Protein AF-A0A0A3Z7E2-F1 (afdb_monomer)

Organism: NCBI:txid371042

Solvent-accessible surface area (backbone atoms only — not comparable to full-atom values): 5016 Å² total; per-residue (Å²): 110,71,74,58,54,52,52,54,50,53,52,46,53,58,48,59,76,70,52,72,52,71,66,58,50,51,50,50,51,52,52,51,52,52,51,50,50,53,53,51,52,52,51,50,55,50,44,72,77,70,56,61,74,92,74,58,83,71,54,76,76,71,66,43,85,58,43,65,56,56,50,51,50,54,52,53,53,55,48,49,74,78,56,124

Sequence (84 aa):
MFKLGLRVYENKINKDASEKTLDQKLELIAKNVIINGFITEAIFAIQKETVDTEKVIKNEQFLDPEWIRAVEERVAGKLKEYFK

Foldseek 3Di:
DVVVVVVVVVVVVVVVVVDDDPVRVVVVVVVVVVVCVVVVVVVVVCCVVPPDPVPDDDDPCRVPPCNVVVVVCVVVVVCVVVPD

Radius of gyration: 22.97 Å; Cα contacts (8 Å, |Δi|>4): 6; chains: 1; bounding box: 39×37×65 Å

Structure (mmCIF, N/CA/C/O backbone):
data_AF-A0A0A3Z7E2-F1
#
_entry.id   AF-A0A0A3Z7E2-F1
#
loop_
_atom_site.group_PDB
_atom_site.id
_atom_site.type_symbol
_atom_site.label_atom_id
_atom_site.label_alt_id
_atom_site.label_comp_id
_atom_site.label_asym_id
_atom_site.label_entity_id
_atom_site.label_seq_id
_atom_site.pdbx_PDB_ins_code
_atom_site.Cartn_x
_atom_site.Cartn_y
_atom_site.Cartn_z
_atom_site.occupancy
_atom_site.B_iso_or_equiv
_atom_site.auth_seq_id
_atom_site.auth_comp_id
_atom_site.auth_asym_id
_atom_site.auth_atom_id
_atom_site.pdbx_PDB_model_num
ATOM 1 N N . MET A 1 1 ? 8.067 14.357 -45.729 1.00 58.84 1 MET A N 1
ATOM 2 C CA . MET A 1 1 ? 8.218 13.182 -44.836 1.00 58.84 1 MET A CA 1
ATOM 3 C C . MET A 1 1 ? 9.597 13.084 -44.179 1.00 58.84 1 MET A C 1
ATOM 5 O O . MET A 1 1 ? 9.629 12.982 -42.963 1.00 58.84 1 MET A O 1
ATOM 9 N N . PHE A 1 2 ? 10.718 13.192 -44.908 1.00 64.44 2 PHE A N 1
ATOM 10 C CA . PHE A 1 2 ? 12.083 13.058 -44.348 1.00 64.44 2 PHE A CA 1
ATOM 11 C C . PHE A 1 2 ? 12.390 13.926 -43.106 1.00 64.44 2 PHE A C 1
ATOM 13 O O . PHE A 1 2 ? 12.886 13.415 -42.108 1.00 64.44 2 PHE A O 1
ATOM 20 N N . LYS A 1 3 ? 12.028 15.219 -43.117 1.00 70.62 3 LYS A N 1
ATOM 21 C CA . LYS A 1 3 ? 12.249 16.129 -41.970 1.00 70.62 3 LYS A CA 1
ATOM 22 C C . LYS A 1 3 ? 11.439 15.765 -40.718 1.00 70.62 3 LYS A C 1
ATOM 24 O O . LYS A 1 3 ? 11.870 16.057 -39.609 1.00 70.62 3 LYS A O 1
ATOM 29 N N . LEU A 1 4 ? 10.268 15.147 -40.890 1.00 75.44 4 LEU A N 1
ATOM 30 C CA . LEU A 1 4 ? 9.437 14.703 -39.769 1.00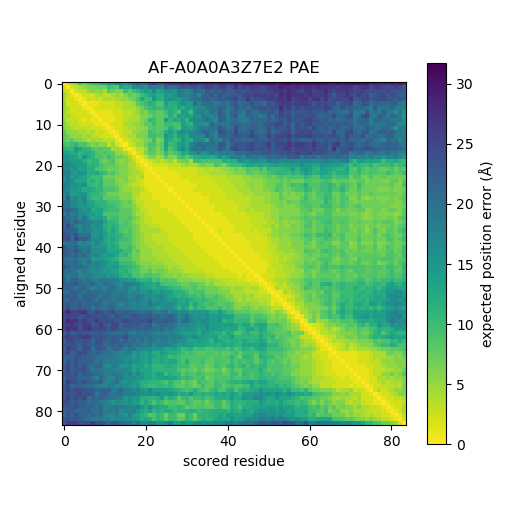 75.44 4 LEU A CA 1
ATOM 31 C C . LEU A 1 4 ? 10.020 13.425 -39.149 1.00 75.44 4 LEU A C 1
ATOM 33 O O . LEU A 1 4 ? 10.093 13.328 -37.932 1.00 75.44 4 LEU A O 1
ATOM 37 N N . GLY A 1 5 ? 10.502 12.496 -39.984 1.00 77.19 5 GLY A N 1
ATOM 38 C CA . GLY A 1 5 ? 11.168 11.272 -39.530 1.00 77.19 5 GLY A CA 1
ATOM 39 C C . GLY A 1 5 ? 12.443 11.544 -38.728 1.00 77.19 5 GLY A C 1
ATOM 40 O O . GLY A 1 5 ? 12.614 10.968 -37.658 1.00 77.19 5 GLY A O 1
ATOM 41 N N . LEU A 1 6 ? 13.280 12.486 -39.182 1.00 79.81 6 LEU A N 1
ATOM 42 C CA . LEU A 1 6 ? 14.478 12.925 -38.449 1.00 79.81 6 LEU A CA 1
ATOM 43 C C . LEU A 1 6 ? 14.132 13.528 -37.084 1.00 79.81 6 LEU A C 1
ATOM 45 O O . LEU A 1 6 ? 14.715 13.143 -36.078 1.00 79.81 6 LEU A O 1
ATOM 49 N N . ARG A 1 7 ? 13.108 14.388 -37.024 1.00 81.06 7 ARG A N 1
ATOM 50 C CA . ARG A 1 7 ? 12.659 14.997 -35.765 1.00 81.06 7 ARG A CA 1
ATOM 51 C C . ARG A 1 7 ? 12.114 13.964 -34.774 1.00 81.06 7 ARG A C 1
ATOM 53 O O . ARG A 1 7 ? 12.347 14.076 -33.577 1.00 81.06 7 ARG A O 1
ATOM 60 N N . VAL A 1 8 ? 11.376 12.959 -35.251 1.00 82.31 8 VAL A N 1
ATOM 61 C CA . VAL A 1 8 ? 10.872 11.865 -34.400 1.00 82.31 8 VAL A CA 1
ATOM 62 C C . VAL A 1 8 ? 12.024 11.004 -33.878 1.00 82.31 8 VAL A C 1
ATOM 64 O O . VAL A 1 8 ? 12.015 10.626 -32.710 1.00 82.31 8 VAL A O 1
ATOM 67 N N . TYR A 1 9 ? 13.025 10.736 -34.716 1.00 81.06 9 TYR A N 1
ATOM 68 C CA . TYR A 1 9 ? 14.218 9.981 -34.342 1.00 81.06 9 TYR A CA 1
ATOM 69 C C . TYR A 1 9 ? 15.062 10.710 -33.283 1.00 81.06 9 TYR A C 1
ATOM 71 O O . TYR A 1 9 ? 15.372 10.131 -32.244 1.00 81.06 9 TYR A O 1
ATOM 79 N N . GLU A 1 10 ? 15.345 11.999 -33.486 1.00 79.69 10 GLU A N 1
ATOM 80 C CA . GLU A 1 10 ? 16.065 12.843 -32.521 1.00 79.69 10 GLU A CA 1
ATOM 81 C C . GLU A 1 10 ? 15.311 12.954 -31.187 1.00 79.69 10 GLU A C 1
ATOM 83 O O . GLU A 1 10 ? 15.900 12.813 -30.116 1.00 79.69 10 GLU A O 1
ATOM 88 N N . ASN A 1 11 ? 13.985 13.123 -31.233 1.00 79.44 11 ASN A N 1
ATOM 89 C CA . ASN A 1 11 ? 13.153 13.159 -30.029 1.00 79.44 11 ASN A CA 1
ATOM 90 C C . ASN A 1 11 ? 13.154 11.833 -29.262 1.00 79.44 11 ASN A C 1
ATOM 92 O O . ASN A 1 11 ? 13.075 11.845 -28.034 1.00 79.44 11 ASN A O 1
ATOM 96 N N . LYS A 1 12 ? 13.224 10.697 -29.965 1.00 76.81 12 LYS A N 1
ATOM 97 C CA . LYS A 1 12 ? 13.304 9.380 -29.333 1.00 76.81 12 LYS A CA 1
ATOM 98 C C . LYS A 1 12 ? 14.638 9.201 -28.610 1.00 76.81 12 LYS A C 1
ATOM 100 O O . LYS A 1 12 ? 14.628 8.861 -27.437 1.00 76.81 12 LYS A O 1
ATOM 105 N N . ILE A 1 13 ? 15.754 9.533 -29.260 1.00 75.81 13 ILE A N 1
ATOM 106 C CA . ILE A 1 13 ? 17.091 9.463 -28.646 1.00 75.81 13 ILE A CA 1
ATOM 107 C C . ILE A 1 13 ? 17.173 10.350 -27.400 1.00 75.81 13 ILE A C 1
ATOM 109 O O . ILE A 1 13 ? 17.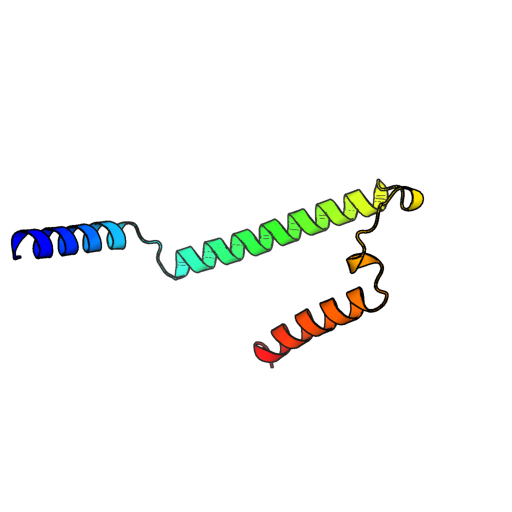659 9.913 -26.360 1.00 75.81 13 ILE A O 1
ATOM 113 N N . ASN A 1 14 ? 16.656 11.578 -27.482 1.00 74.44 14 ASN A N 1
ATOM 114 C CA . ASN A 1 14 ? 16.661 12.499 -26.347 1.00 74.44 14 ASN A CA 1
ATOM 115 C C . ASN A 1 14 ? 15.779 12.010 -25.186 1.00 74.44 14 ASN A C 1
ATOM 117 O O . ASN A 1 14 ? 16.137 12.207 -24.027 1.00 74.44 14 ASN A O 1
ATOM 121 N N . LYS A 1 15 ? 14.648 11.351 -25.477 1.00 69.19 15 LYS A N 1
ATOM 122 C CA . LYS A 1 15 ? 13.826 10.700 -24.446 1.00 69.19 15 LYS A CA 1
ATOM 123 C C . LYS A 1 15 ? 14.555 9.523 -23.811 1.00 69.19 15 LYS A C 1
ATOM 125 O O . LYS A 1 15 ? 14.651 9.488 -22.587 1.00 69.19 15 LYS A O 1
ATOM 130 N N . ASP A 1 16 ? 15.107 8.629 -24.624 1.00 65.69 16 ASP A N 1
ATOM 131 C CA . ASP A 1 16 ? 15.787 7.416 -24.168 1.00 65.69 16 ASP A CA 1
ATOM 132 C C . ASP A 1 16 ? 17.019 7.755 -23.303 1.00 65.69 16 ASP A C 1
ATOM 134 O O . ASP A 1 16 ? 17.273 7.089 -22.305 1.00 65.69 16 ASP A O 1
ATOM 138 N N . ALA A 1 17 ? 17.731 8.849 -23.601 1.00 65.25 17 ALA A N 1
ATOM 139 C CA . ALA A 1 17 ? 18.853 9.338 -22.789 1.00 65.25 17 ALA A CA 1
ATOM 140 C C . ALA A 1 17 ? 18.442 9.842 -21.389 1.00 65.25 17 ALA A C 1
ATOM 142 O O . ALA A 1 17 ? 19.262 9.870 -20.473 1.00 65.25 17 ALA A O 1
ATOM 143 N N . SER A 1 18 ? 17.181 10.248 -21.219 1.00 67.19 18 SER A N 1
ATOM 144 C CA . SER A 1 18 ? 16.611 10.680 -19.935 1.00 67.19 18 SER A CA 1
ATOM 145 C C . SER A 1 18 ? 15.861 9.564 -19.201 1.00 67.19 18 SER A C 1
ATOM 147 O O . SER A 1 18 ? 15.419 9.753 -18.062 1.00 67.19 18 SER A O 1
ATOM 149 N N . GLU A 1 19 ? 15.694 8.401 -19.838 1.00 75.44 19 GLU A N 1
ATOM 150 C CA . GLU A 1 19 ? 14.991 7.284 -19.234 1.00 75.44 19 GLU A CA 1
ATOM 151 C C . GLU A 1 19 ? 15.839 6.614 -18.158 1.00 75.44 19 GLU A C 1
ATOM 153 O O . GLU A 1 19 ? 16.994 6.239 -18.351 1.00 75.44 19 GLU A O 1
ATOM 158 N N . LYS A 1 20 ? 15.215 6.411 -16.997 1.00 78.19 20 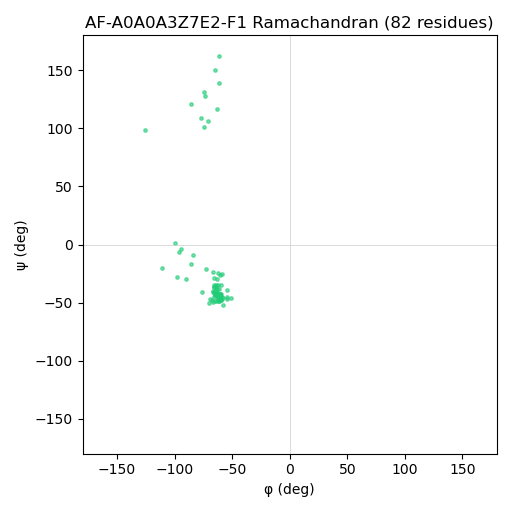LYS A N 1
ATOM 159 C CA . LYS A 1 20 ? 15.794 5.598 -15.931 1.00 78.19 20 LYS A CA 1
ATOM 160 C C . LYS A 1 20 ? 15.999 4.170 -16.424 1.00 78.19 20 LYS A C 1
ATOM 162 O O . LYS A 1 20 ? 15.109 3.603 -17.072 1.00 78.19 20 LYS A O 1
ATOM 167 N N . THR A 1 21 ? 17.130 3.577 -16.056 1.00 86.38 21 THR A N 1
ATOM 168 C CA . THR A 1 21 ? 17.389 2.158 -16.320 1.00 86.38 21 THR A CA 1
ATOM 169 C C . THR A 1 21 ? 16.358 1.285 -15.605 1.00 86.38 21 THR A C 1
ATOM 171 O O . THR A 1 21 ? 15.676 1.733 -14.676 1.00 86.38 21 THR A O 1
ATOM 174 N N . LEU A 1 22 ? 16.230 0.025 -16.031 1.00 84.56 22 LEU A N 1
ATOM 175 C CA . LEU A 1 22 ? 15.352 -0.932 -15.357 1.00 84.56 22 LEU A CA 1
ATOM 176 C C . LEU A 1 22 ? 15.695 -1.037 -13.863 1.00 84.56 22 LEU A C 1
ATOM 178 O O . LEU A 1 22 ? 14.796 -0.929 -13.036 1.00 84.56 22 LEU A O 1
ATOM 182 N N . ASP A 1 23 ? 16.980 -1.128 -13.521 1.00 89.19 23 ASP A N 1
ATOM 183 C CA . ASP A 1 23 ? 17.437 -1.214 -12.131 1.00 89.19 23 ASP A CA 1
ATOM 184 C C . ASP A 1 23 ? 17.054 0.024 -11.316 1.00 89.19 23 ASP A C 1
ATOM 186 O O . ASP A 1 23 ? 16.535 -0.100 -10.212 1.00 89.19 23 ASP A O 1
ATOM 190 N N . GLN A 1 24 ? 17.206 1.226 -11.881 1.00 87.25 24 GLN A N 1
ATOM 191 C CA . GL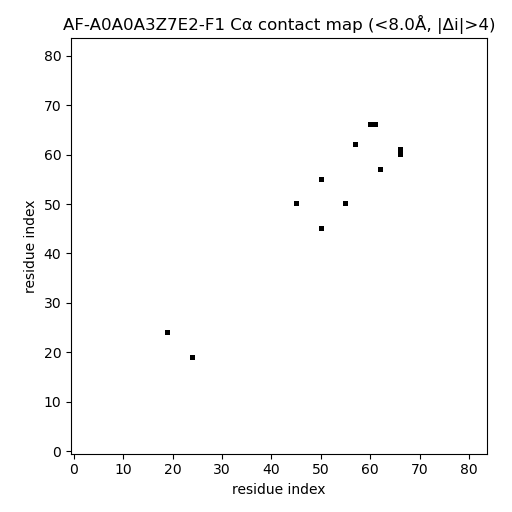N A 1 24 ? 16.788 2.466 -11.219 1.00 87.25 24 GLN A CA 1
ATOM 192 C C . GLN A 1 24 ? 15.268 2.540 -11.032 1.00 87.25 24 GLN A C 1
ATOM 194 O O . GLN A 1 24 ? 14.785 3.061 -10.0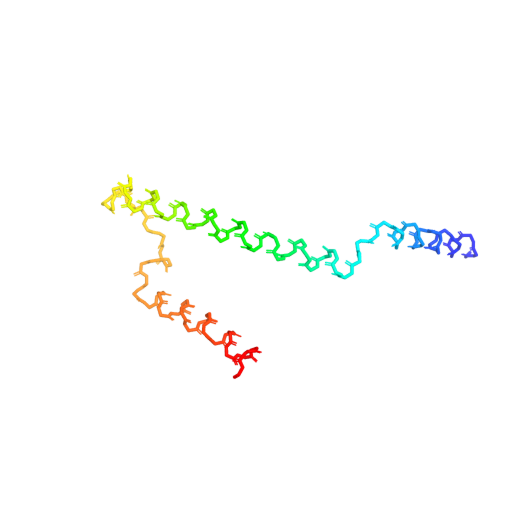26 1.00 87.25 24 GLN A O 1
ATOM 199 N N . LYS A 1 25 ? 14.492 2.039 -12.002 1.00 88.38 25 LYS A N 1
ATOM 200 C CA . LYS A 1 25 ? 13.028 1.949 -11.896 1.00 88.38 25 LYS A CA 1
ATOM 201 C C . LYS A 1 25 ? 12.637 0.959 -10.789 1.00 88.38 25 LYS A C 1
ATOM 203 O O . LYS A 1 25 ? 11.791 1.290 -9.962 1.00 88.38 25 LYS A O 1
ATOM 208 N N . LEU A 1 26 ? 13.281 -0.208 -10.729 1.00 89.31 26 LEU A N 1
ATOM 209 C CA . LEU A 1 26 ? 13.055 -1.224 -9.696 1.00 89.31 26 LEU A CA 1
ATOM 210 C C . LEU A 1 26 ? 13.453 -0.730 -8.300 1.00 89.31 26 LEU A C 1
ATOM 212 O O . LEU A 1 26 ? 12.695 -0.914 -7.351 1.00 89.31 26 LEU A O 1
ATOM 216 N N . GLU A 1 27 ? 14.586 -0.039 -8.178 1.00 91.25 27 GLU A N 1
ATOM 217 C CA . GLU A 1 27 ? 15.049 0.554 -6.922 1.00 91.25 27 GLU A CA 1
ATOM 218 C C . GLU A 1 27 ? 14.047 1.583 -6.383 1.00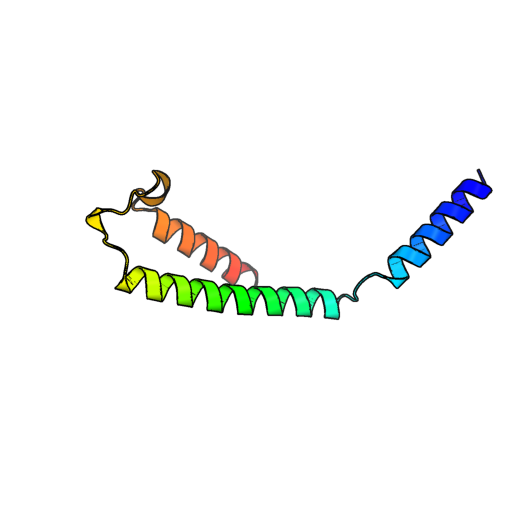 91.25 27 GLU A C 1
ATOM 220 O O . GLU A 1 27 ? 13.734 1.584 -5.192 1.00 91.25 27 GLU A O 1
ATOM 225 N N . LEU A 1 28 ? 13.496 2.435 -7.255 1.00 91.44 28 LEU A N 1
ATOM 226 C CA . LEU A 1 28 ? 12.465 3.401 -6.870 1.00 91.44 28 LEU A CA 1
ATOM 227 C C . LEU A 1 28 ? 11.182 2.714 -6.400 1.00 91.44 28 LEU A C 1
ATOM 229 O O . LEU A 1 28 ? 10.609 3.124 -5.393 1.00 91.44 28 LEU A O 1
ATOM 233 N N . ILE A 1 29 ? 10.742 1.665 -7.099 1.00 92.44 29 ILE A N 1
ATOM 234 C CA . ILE A 1 29 ? 9.564 0.888 -6.695 1.00 92.44 29 ILE A CA 1
ATOM 235 C C . ILE A 1 29 ? 9.800 0.258 -5.319 1.00 92.44 29 ILE A C 1
ATOM 237 O O . ILE A 1 29 ? 8.967 0.424 -4.430 1.00 92.44 29 ILE A O 1
ATOM 241 N N . ALA A 1 30 ? 10.944 -0.396 -5.113 1.00 91.81 30 ALA A N 1
ATOM 242 C CA . ALA A 1 30 ? 11.290 -1.020 -3.840 1.00 91.81 30 ALA A CA 1
ATOM 243 C C . ALA A 1 30 ? 11.341 0.005 -2.696 1.00 91.81 30 ALA A C 1
ATOM 245 O O . ALA A 1 30 ? 10.713 -0.198 -1.658 1.00 91.81 30 ALA A O 1
ATOM 246 N N . LYS A 1 31 ? 12.014 1.146 -2.903 1.00 92.56 31 LYS A N 1
ATOM 247 C CA . LYS A 1 31 ? 12.073 2.239 -1.919 1.00 92.56 31 LYS A CA 1
ATOM 248 C C . LYS A 1 31 ? 10.685 2.756 -1.561 1.00 92.56 31 LYS A C 1
ATOM 250 O O . LYS A 1 31 ? 10.376 2.893 -0.381 1.00 92.56 31 LYS A O 1
ATOM 255 N N . ASN A 1 32 ? 9.838 2.994 -2.558 1.00 93.25 32 ASN A N 1
ATOM 256 C CA . ASN A 1 32 ? 8.481 3.481 -2.329 1.00 93.25 32 ASN A CA 1
ATOM 257 C C . ASN A 1 32 ? 7.633 2.471 -1.551 1.00 93.25 32 ASN A C 1
ATOM 259 O O . ASN A 1 32 ? 6.899 2.866 -0.651 1.00 93.25 32 ASN A O 1
ATOM 263 N N . VAL A 1 33 ? 7.748 1.175 -1.856 1.00 92.56 33 VAL A N 1
ATOM 264 C CA . VAL A 1 33 ? 7.036 0.118 -1.121 1.00 92.56 33 VAL A CA 1
ATOM 265 C C . VAL A 1 33 ? 7.477 0.075 0.343 1.00 92.56 33 VAL A C 1
ATOM 267 O O . VAL A 1 33 ? 6.623 0.047 1.225 1.00 92.56 33 VAL A O 1
ATOM 270 N N . ILE A 1 34 ? 8.784 0.135 0.614 1.00 92.44 34 ILE A N 1
ATOM 271 C CA . ILE A 1 34 ? 9.324 0.113 1.983 1.00 92.44 34 ILE A CA 1
ATOM 272 C C . ILE A 1 34 ? 8.861 1.339 2.777 1.00 92.44 34 ILE A C 1
ATOM 274 O O . ILE A 1 34 ? 8.365 1.201 3.894 1.00 92.44 34 ILE A O 1
ATOM 278 N N . ILE A 1 35 ? 8.984 2.536 2.194 1.00 93.50 35 ILE A N 1
ATOM 279 C CA . ILE A 1 35 ? 8.579 3.788 2.848 1.00 93.50 35 ILE A CA 1
ATOM 280 C C . ILE A 1 35 ? 7.076 3.778 3.130 1.00 93.50 35 ILE A C 1
ATOM 282 O O . ILE A 1 35 ? 6.658 4.095 4.242 1.00 93.50 35 ILE A O 1
ATOM 286 N N . ASN A 1 36 ? 6.260 3.374 2.155 1.00 93.19 36 ASN A N 1
ATOM 287 C CA . ASN A 1 36 ? 4.815 3.294 2.343 1.00 93.19 36 ASN A CA 1
ATOM 288 C C . ASN A 1 36 ? 4.437 2.269 3.414 1.00 93.19 36 ASN A C 1
ATOM 290 O O . ASN A 1 36 ? 3.530 2.541 4.196 1.00 93.19 36 ASN A O 1
ATOM 294 N N . GLY A 1 37 ? 5.132 1.129 3.483 1.00 89.62 37 GLY A N 1
ATOM 295 C CA . GLY A 1 37 ? 4.944 0.145 4.550 1.00 89.62 37 GLY A CA 1
ATOM 296 C C . GLY A 1 37 ? 5.177 0.760 5.929 1.00 89.62 37 GLY A C 1
ATOM 297 O O . GLY A 1 37 ? 4.285 0.722 6.772 1.00 89.62 37 GLY A O 1
ATOM 298 N N . PHE A 1 38 ? 6.319 1.427 6.111 1.00 92.25 38 PHE A N 1
ATOM 299 C CA . PHE A 1 38 ? 6.660 2.102 7.365 1.00 92.25 38 PHE A CA 1
ATOM 300 C C . PHE A 1 38 ? 5.644 3.188 7.752 1.00 92.25 38 PHE A C 1
ATOM 302 O O . PHE A 1 38 ? 5.173 3.228 8.887 1.00 92.25 38 PHE A O 1
ATOM 309 N N . ILE A 1 39 ? 5.267 4.059 6.808 1.00 93.56 39 ILE A N 1
ATOM 310 C CA . ILE A 1 39 ? 4.288 5.127 7.060 1.00 93.56 39 ILE A CA 1
ATOM 311 C C . ILE A 1 39 ? 2.924 4.535 7.428 1.00 93.56 39 ILE A C 1
ATOM 313 O O . ILE A 1 39 ? 2.275 5.020 8.352 1.00 93.56 39 ILE A O 1
ATOM 317 N N . THR A 1 40 ? 2.489 3.485 6.729 1.00 92.44 40 THR A N 1
ATOM 318 C CA . THR A 1 40 ? 1.195 2.838 6.989 1.00 92.44 40 THR A CA 1
ATOM 319 C C . THR A 1 40 ? 1.163 2.215 8.381 1.00 92.44 40 THR A C 1
ATOM 321 O O . THR A 1 40 ? 0.184 2.390 9.102 1.00 92.44 40 THR A O 1
ATOM 324 N N . GLU A 1 41 ? 2.239 1.541 8.788 1.00 89.31 41 GLU A N 1
ATOM 325 C CA . GLU A 1 41 ? 2.357 0.958 10.126 1.00 89.31 41 GLU A CA 1
ATOM 326 C C . GLU A 1 41 ? 2.360 2.033 11.219 1.00 89.31 41 GLU A C 1
ATOM 328 O O . GLU A 1 41 ? 1.632 1.914 12.205 1.00 89.31 41 GLU A O 1
ATOM 333 N N . ALA A 1 42 ? 3.097 3.128 11.012 1.00 90.25 42 ALA A N 1
ATOM 334 C CA . ALA A 1 42 ? 3.104 4.257 11.936 1.00 90.25 42 ALA A CA 1
ATOM 335 C C . ALA A 1 42 ? 1.707 4.886 12.083 1.00 90.25 42 ALA A C 1
ATOM 337 O O . ALA A 1 42 ? 1.251 5.127 13.201 1.00 90.25 42 ALA A O 1
ATOM 338 N N . ILE A 1 43 ? 0.997 5.109 10.970 1.00 90.81 43 ILE A N 1
ATOM 339 C CA . ILE A 1 43 ? -0.381 5.621 10.990 1.00 90.81 43 ILE A CA 1
ATOM 340 C C . ILE A 1 43 ? -1.297 4.655 11.741 1.00 90.81 43 ILE A C 1
ATOM 342 O O . ILE A 1 43 ? -2.079 5.098 12.578 1.00 90.81 43 ILE A O 1
ATOM 346 N N . PHE A 1 44 ? -1.195 3.352 11.477 1.00 87.94 44 PHE A N 1
ATOM 347 C CA . PHE A 1 44 ? -2.005 2.345 12.155 1.00 87.94 44 PHE A CA 1
ATOM 348 C C . PHE A 1 44 ? -1.762 2.331 13.670 1.00 87.94 44 PHE A C 1
ATOM 350 O O . PHE A 1 44 ? -2.719 2.296 14.444 1.00 87.94 44 PHE A O 1
ATOM 357 N N . ALA A 1 45 ? -0.503 2.417 14.108 1.00 85.25 45 ALA A N 1
ATOM 358 C CA . ALA A 1 45 ? -0.154 2.485 15.525 1.00 85.25 45 ALA A CA 1
ATOM 359 C C . ALA A 1 45 ? -0.750 3.732 16.200 1.00 85.25 45 ALA A C 1
ATOM 361 O O . ALA A 1 45 ? -1.403 3.616 17.235 1.00 85.25 45 ALA A O 1
ATOM 362 N N . ILE A 1 46 ? -0.618 4.907 15.571 1.00 88.62 46 ILE A N 1
ATOM 363 C CA . ILE A 1 46 ? -1.226 6.152 16.067 1.00 88.62 46 ILE A CA 1
ATOM 364 C C . ILE A 1 46 ? -2.748 6.012 16.134 1.00 88.62 46 ILE A C 1
ATOM 366 O O . ILE A 1 46 ? -3.358 6.373 17.140 1.00 88.62 46 ILE A O 1
ATOM 370 N N . GLN A 1 47 ? -3.378 5.478 15.085 1.00 86.38 47 GLN A N 1
ATOM 371 C CA . GLN A 1 47 ? -4.826 5.284 15.047 1.00 86.38 47 GLN A CA 1
ATOM 372 C C . GLN A 1 47 ? -5.299 4.376 16.178 1.00 86.38 47 GLN A C 1
ATOM 374 O O . GLN A 1 47 ? -6.282 4.694 16.838 1.00 86.38 47 GLN A O 1
ATOM 379 N N . LYS A 1 48 ? -4.576 3.288 16.450 1.00 83.44 48 LYS A N 1
ATOM 380 C CA . LYS A 1 48 ? -4.902 2.356 17.531 1.00 83.44 48 LYS A CA 1
ATOM 381 C C . LYS A 1 48 ? -4.921 3.024 18.911 1.00 83.44 48 LYS A C 1
ATOM 383 O O . LYS A 1 48 ? -5.720 2.626 19.751 1.00 83.4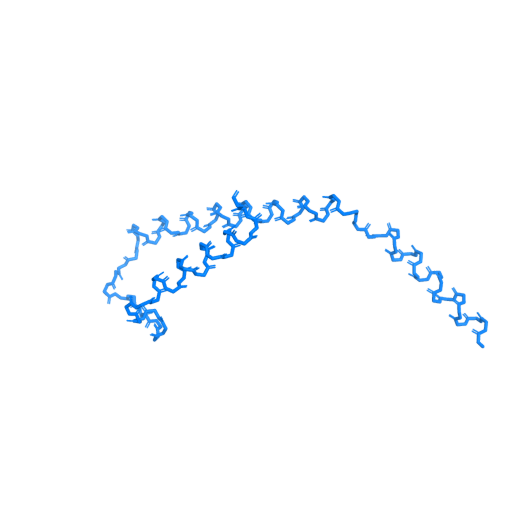4 48 LYS A O 1
ATOM 388 N N . GLU A 1 49 ? -4.056 4.007 19.148 1.00 86.81 49 GLU A N 1
ATOM 389 C CA . GLU A 1 49 ? -3.960 4.700 20.441 1.00 86.81 49 GLU A CA 1
ATOM 390 C C . GLU A 1 49 ? -4.869 5.929 20.552 1.00 86.81 49 GLU A C 1
ATOM 392 O O . GLU A 1 49 ? -5.295 6.283 21.649 1.00 86.81 49 GLU A O 1
ATOM 397 N N . THR A 1 50 ? -5.155 6.600 19.434 1.00 86.31 50 THR A N 1
ATOM 398 C CA . THR A 1 50 ? -5.780 7.936 19.442 1.00 86.31 50 THR A CA 1
ATOM 399 C C . THR A 1 50 ? -7.213 7.967 18.924 1.00 86.31 50 THR A C 1
ATOM 401 O O . THR A 1 50 ? -7.939 8.921 19.207 1.00 86.31 50 THR A O 1
ATOM 404 N N . VAL A 1 51 ? -7.641 6.958 18.161 1.00 84.06 51 VAL A N 1
ATOM 405 C CA . VAL A 1 51 ? -8.975 6.945 17.558 1.00 84.06 51 VAL A CA 1
ATOM 406 C C . VAL A 1 51 ? -9.993 6.386 18.540 1.00 84.06 51 VAL A C 1
ATOM 408 O O . VAL A 1 51 ? -9.935 5.231 18.953 1.00 84.06 51 VAL A O 1
ATOM 411 N N . ASP A 1 52 ? -10.988 7.212 18.844 1.00 82.88 52 ASP A N 1
ATOM 412 C CA . ASP A 1 52 ? -12.209 6.785 19.512 1.00 82.88 52 ASP A CA 1
ATOM 413 C C . ASP A 1 52 ? -13.057 5.948 18.544 1.00 82.88 52 ASP A C 1
ATOM 415 O O . ASP A 1 52 ? -13.669 6.476 17.610 1.00 82.88 52 ASP A O 1
ATOM 419 N N . THR A 1 53 ? -13.085 4.633 18.766 1.00 78.19 53 THR A N 1
ATOM 420 C CA . THR A 1 53 ? -13.785 3.671 17.906 1.00 78.19 53 THR A CA 1
ATOM 421 C C . THR A 1 53 ? -15.285 3.925 17.805 1.00 78.19 53 THR A C 1
ATOM 423 O O . THR A 1 53 ? -15.878 3.568 16.788 1.00 78.19 53 THR A O 1
ATOM 426 N N . GLU A 1 54 ? -15.901 4.559 18.809 1.00 80.00 54 GLU A N 1
ATOM 427 C CA . GLU A 1 54 ? -17.335 4.876 18.794 1.00 80.00 54 GLU A CA 1
ATO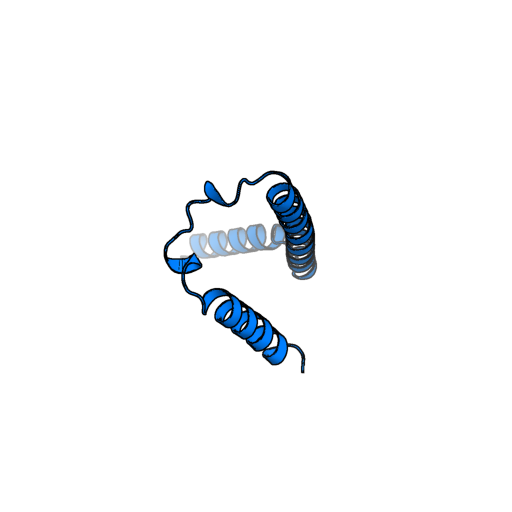M 428 C C . GLU A 1 54 ? -17.664 6.021 17.829 1.00 80.00 54 GLU A C 1
ATOM 430 O O . GLU A 1 54 ? -18.795 6.146 17.361 1.00 80.00 54 GLU A O 1
ATOM 435 N N . LYS A 1 55 ? -16.663 6.840 17.485 1.00 78.44 55 LYS A N 1
ATOM 436 C CA . LYS A 1 55 ? -16.790 7.973 16.559 1.00 78.44 55 LYS A CA 1
ATOM 437 C C . LYS A 1 55 ? -16.302 7.658 15.144 1.00 78.44 55 LYS A C 1
ATOM 439 O O . LYS A 1 55 ? -16.332 8.530 14.275 1.00 78.44 55 LYS A O 1
ATOM 444 N N . VAL A 1 56 ? -15.858 6.426 14.887 1.00 77.69 56 VAL A N 1
ATOM 445 C CA . VAL A 1 56 ? -15.405 6.003 13.557 1.00 77.69 56 VAL A CA 1
ATOM 446 C C . VAL A 1 56 ? -16.610 5.744 12.660 1.00 77.69 56 VAL A C 1
ATOM 448 O O . VAL A 1 56 ? -17.300 4.733 12.788 1.00 77.69 56 VAL A O 1
ATOM 451 N N . ILE A 1 57 ? -16.827 6.630 11.689 1.00 78.81 57 ILE A N 1
ATOM 452 C CA . ILE A 1 57 ? -17.789 6.397 10.609 1.00 78.81 57 ILE A CA 1
ATOM 453 C C . ILE A 1 57 ? -17.169 5.382 9.648 1.00 78.81 57 ILE A C 1
ATOM 455 O O . ILE A 1 57 ? -16.306 5.709 8.831 1.00 78.81 57 ILE A O 1
ATOM 459 N N . LYS A 1 58 ? -17.592 4.124 9.765 1.00 71.06 58 LYS A N 1
ATOM 460 C CA . LYS A 1 58 ? -17.194 3.069 8.832 1.00 71.06 58 LYS A CA 1
ATOM 461 C C . LYS A 1 58 ? -17.935 3.268 7.513 1.00 71.06 58 LYS A C 1
ATOM 463 O O . LYS A 1 58 ? -19.156 3.393 7.490 1.00 71.06 58 LYS A O 1
ATOM 468 N N . ASN A 1 59 ? -17.186 3.295 6.415 1.00 71.25 59 ASN A N 1
ATOM 469 C CA . ASN A 1 59 ? -17.766 3.241 5.075 1.00 71.25 59 ASN A CA 1
ATOM 470 C C . ASN A 1 59 ? -18.458 1.877 4.878 1.00 71.25 59 ASN A C 1
ATOM 472 O O . ASN A 1 59 ? -18.020 0.887 5.463 1.00 71.25 59 ASN A O 1
ATOM 476 N N . GLU A 1 60 ? -19.503 1.819 4.057 1.00 72.12 60 GLU A N 1
ATOM 477 C CA . GLU A 1 60 ? -20.392 0.657 3.893 1.00 72.12 60 GLU A CA 1
ATOM 478 C C . GLU A 1 60 ? -19.615 -0.627 3.540 1.00 72.12 60 GLU A C 1
ATOM 480 O O . GLU A 1 60 ? -19.836 -1.683 4.124 1.00 72.12 60 GLU A O 1
ATOM 485 N N . GLN A 1 61 ? -18.585 -0.502 2.698 1.00 62.81 61 GLN A N 1
ATOM 486 C CA . GLN A 1 61 ? -17.666 -1.589 2.328 1.00 62.81 61 GLN A CA 1
ATOM 487 C C . GLN A 1 61 ? -16.841 -2.176 3.493 1.00 62.81 61 GLN A C 1
ATOM 489 O O . GLN A 1 61 ? -16.394 -3.313 3.409 1.00 62.81 61 GLN A O 1
ATOM 494 N N . PHE A 1 62 ? -16.612 -1.416 4.570 1.00 65.81 62 PHE A N 1
ATOM 495 C CA . PHE A 1 62 ? -15.863 -1.860 5.757 1.00 65.81 62 PHE A CA 1
ATOM 496 C C . PHE A 1 62 ? -16.774 -2.395 6.869 1.00 65.81 62 PHE A C 1
ATOM 498 O O . PHE A 1 62 ? -16.284 -2.815 7.920 1.00 65.81 62 PHE A O 1
ATOM 505 N N . LEU A 1 63 ? -18.093 -2.325 6.672 1.00 72.25 63 LEU A N 1
ATOM 506 C CA . LEU A 1 63 ? -19.082 -2.948 7.547 1.00 72.25 63 LEU A CA 1
ATOM 507 C C . LEU A 1 63 ? -19.331 -4.411 7.174 1.00 72.25 63 LEU A C 1
ATOM 509 O O . LEU A 1 63 ? -19.872 -5.144 7.999 1.00 72.25 63 LEU A O 1
ATOM 513 N N . ASP A 1 64 ? -18.923 -4.827 5.970 1.00 78.56 64 ASP A N 1
ATOM 514 C CA . ASP A 1 64 ? -19.003 -6.215 5.530 1.00 78.56 64 ASP A CA 1
ATOM 515 C C . ASP A 1 64 ? -18.114 -7.109 6.421 1.00 78.56 64 ASP A C 1
ATOM 517 O O . ASP A 1 64 ? -16.887 -6.945 6.430 1.00 78.56 64 ASP A O 1
ATOM 521 N N . PRO A 1 65 ? -18.698 -8.067 7.166 1.00 78.50 65 PRO A N 1
ATOM 522 C CA . PRO A 1 65 ? -17.940 -9.011 7.981 1.00 78.50 65 PRO A CA 1
ATOM 523 C C . PRO A 1 65 ? -16.949 -9.857 7.168 1.00 78.50 65 PRO A C 1
ATOM 525 O O . PRO A 1 65 ? -15.948 -10.316 7.718 1.00 78.50 65 PRO A O 1
ATOM 528 N N . GLU A 1 66 ? -17.197 -10.058 5.869 1.00 84.31 66 GLU A N 1
ATOM 529 C CA . GLU A 1 66 ? -16.314 -10.818 4.981 1.00 84.31 66 GLU A CA 1
ATOM 530 C C . GLU A 1 66 ? -15.155 -9.988 4.413 1.00 84.31 66 GLU A C 1
ATOM 532 O O . GLU A 1 66 ? -14.229 -10.558 3.833 1.00 84.31 66 GLU A O 1
ATOM 537 N N . TRP A 1 67 ? -15.146 -8.665 4.615 1.00 78.31 67 TRP A N 1
ATOM 538 C CA . TRP A 1 67 ? -14.131 -7.768 4.056 1.00 78.31 67 TRP A CA 1
ATOM 539 C C . TRP A 1 67 ? -12.701 -8.195 4.408 1.00 78.31 67 TRP A C 1
ATOM 541 O O . TRP A 1 67 ? -11.840 -8.268 3.530 1.00 78.31 67 TRP A O 1
ATOM 551 N N . ILE A 1 68 ? -12.449 -8.516 5.682 1.00 79.38 68 ILE A N 1
ATOM 552 C CA . ILE A 1 68 ? -11.116 -8.924 6.154 1.00 79.38 68 ILE A CA 1
ATOM 553 C C . ILE A 1 68 ? -10.673 -10.201 5.432 1.00 79.38 68 ILE A C 1
ATOM 555 O O . ILE A 1 68 ? -9.592 -10.225 4.844 1.00 79.38 68 ILE A O 1
ATOM 559 N N . ARG A 1 69 ? -11.542 -11.220 5.380 1.00 83.00 69 ARG A N 1
ATOM 560 C CA . ARG A 1 69 ? -11.261 -12.489 4.693 1.00 83.00 69 ARG A CA 1
ATOM 561 C C . ARG A 1 69 ? -11.009 -12.276 3.198 1.00 83.00 69 ARG A C 1
ATOM 563 O O . ARG A 1 69 ? -10.050 -12.815 2.656 1.00 83.00 69 ARG A O 1
ATOM 570 N N . ALA A 1 70 ? -11.823 -11.458 2.533 1.00 82.56 70 ALA A N 1
ATOM 571 C CA . ALA A 1 70 ? -11.685 -11.172 1.106 1.00 82.56 70 ALA A CA 1
ATOM 572 C C . ALA A 1 70 ? -10.367 -10.451 0.769 1.00 82.56 70 ALA A C 1
ATOM 574 O O . ALA A 1 70 ? -9.764 -10.692 -0.283 1.00 82.56 70 ALA A O 1
ATOM 575 N N . VAL A 1 71 ? -9.900 -9.563 1.651 1.00 81.94 71 VAL A N 1
ATOM 576 C CA . VAL A 1 71 ? -8.594 -8.905 1.512 1.00 81.94 71 VAL A CA 1
ATOM 577 C C . VAL A 1 71 ? -7.463 -9.910 1.722 1.00 81.94 71 VAL A C 1
ATOM 579 O O . VAL A 1 71 ? -6.552 -9.967 0.894 1.00 81.94 71 VAL A O 1
ATOM 582 N N . GLU A 1 72 ? -7.532 -10.727 2.772 1.00 81.31 72 GLU A N 1
ATOM 583 C CA . GLU A 1 72 ? -6.525 -11.751 3.072 1.00 81.31 72 GLU A CA 1
ATOM 584 C C . GLU A 1 72 ? -6.396 -12.781 1.944 1.00 81.31 72 GLU A C 1
ATOM 586 O O . GLU A 1 72 ? -5.287 -13.037 1.475 1.00 81.31 72 GLU A O 1
ATOM 591 N N . GLU A 1 73 ? -7.510 -13.304 1.430 1.00 84.06 73 GLU A N 1
ATOM 592 C CA . GLU A 1 73 ? -7.527 -14.243 0.302 1.00 84.06 73 GLU A CA 1
ATOM 593 C C . GLU A 1 73 ? -6.947 -13.622 -0.972 1.00 84.06 73 GLU A C 1
ATOM 595 O O . GLU A 1 73 ? -6.201 -14.274 -1.704 1.00 84.06 73 GLU A O 1
ATOM 600 N N . ARG A 1 74 ? -7.225 -12.339 -1.230 1.00 82.44 74 ARG A N 1
ATOM 601 C CA . ARG A 1 74 ? -6.660 -11.621 -2.379 1.00 82.44 74 ARG A CA 1
ATOM 602 C C . ARG A 1 74 ? -5.149 -11.448 -2.253 1.00 82.44 74 ARG A C 1
ATOM 604 O O . ARG A 1 74 ? -4.441 -11.571 -3.253 1.00 82.44 74 ARG A O 1
ATOM 611 N N . VAL A 1 75 ? -4.653 -11.133 -1.059 1.00 81.25 75 VAL A N 1
ATOM 612 C CA . VAL A 1 75 ? -3.215 -10.965 -0.806 1.00 81.25 75 VAL A CA 1
ATOM 613 C C . VAL A 1 75 ? -2.506 -12.317 -0.880 1.00 81.25 75 VAL A C 1
ATOM 615 O O . VAL A 1 75 ? -1.547 -12.459 -1.637 1.00 81.25 75 VAL A O 1
ATOM 618 N N . ALA A 1 76 ? -3.012 -13.327 -0.170 1.00 76.62 76 ALA A N 1
ATOM 619 C CA . ALA A 1 76 ? -2.450 -14.673 -0.154 1.00 76.62 76 ALA A CA 1
ATOM 620 C C . ALA A 1 76 ? -2.502 -15.339 -1.537 1.00 76.62 76 ALA A C 1
ATOM 622 O O . ALA A 1 76 ? -1.521 -15.945 -1.963 1.00 76.62 76 ALA A O 1
ATOM 623 N N . GLY A 1 77 ? -3.610 -15.183 -2.267 1.00 75.69 77 GLY A N 1
ATOM 624 C CA . GLY A 1 77 ? -3.771 -15.699 -3.625 1.00 75.69 77 GLY A CA 1
ATOM 625 C C . GLY A 1 77 ? -2.739 -15.118 -4.590 1.00 75.69 77 GLY A C 1
ATOM 626 O O . GLY A 1 77 ? -2.077 -15.872 -5.298 1.00 75.69 77 GLY A O 1
ATOM 627 N N . LYS A 1 78 ? -2.528 -13.795 -4.551 1.00 76.81 78 LYS A N 1
ATOM 628 C CA . LYS A 1 78 ? -1.503 -13.134 -5.371 1.00 76.81 78 LYS A CA 1
ATOM 629 C C . LYS A 1 78 ? -0.091 -13.568 -4.994 1.00 76.81 78 LYS A C 1
ATOM 631 O O . LYS A 1 78 ? 0.716 -13.823 -5.876 1.00 76.81 78 LYS A O 1
ATOM 636 N N . LEU A 1 79 ? 0.225 -13.670 -3.704 1.00 78.19 79 LEU A N 1
ATOM 637 C CA . LEU A 1 79 ? 1.561 -14.096 -3.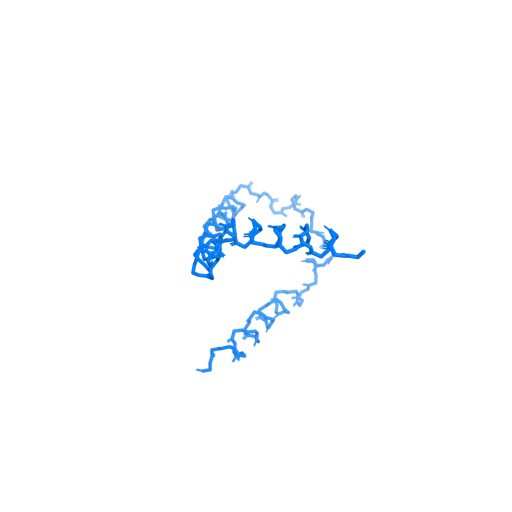278 1.00 78.19 79 LEU A CA 1
ATOM 638 C C . LEU A 1 79 ? 1.847 -15.547 -3.673 1.00 78.19 79 LEU A C 1
ATOM 640 O O . LEU A 1 79 ? 2.925 -15.823 -4.186 1.00 78.19 79 LEU A O 1
ATOM 644 N N . LYS A 1 80 ? 0.874 -16.449 -3.520 1.00 73.44 80 LYS A N 1
ATOM 645 C CA . LYS A 1 80 ? 0.994 -17.862 -3.908 1.00 73.44 80 LYS A CA 1
ATOM 646 C C . LYS A 1 80 ? 1.190 -18.060 -5.415 1.00 73.44 80 LYS A C 1
ATOM 648 O O . LYS A 1 80 ? 1.811 -19.036 -5.825 1.00 73.44 80 LYS A O 1
ATOM 653 N N . GLU A 1 81 ? 0.655 -17.162 -6.241 1.00 76.50 81 GLU A N 1
ATOM 654 C CA . GLU A 1 81 ? 0.854 -17.187 -7.695 1.00 76.50 81 GLU A CA 1
ATOM 655 C C . GLU A 1 81 ? 2.317 -16.915 -8.082 1.00 76.50 81 GLU A C 1
ATOM 657 O O . GLU A 1 81 ? 2.836 -17.540 -9.006 1.00 76.50 81 GLU A O 1
ATOM 662 N N . TYR A 1 82 ? 2.999 -16.028 -7.350 1.00 77.88 82 TYR A N 1
ATOM 663 C CA . TYR A 1 82 ? 4.376 -15.619 -7.650 1.00 77.88 82 TYR A CA 1
ATOM 664 C C . TYR A 1 82 ? 5.447 -16.357 -6.836 1.00 77.88 82 TYR A C 1
ATOM 666 O O . TYR A 1 82 ? 6.572 -16.513 -7.311 1.00 77.88 82 TYR A O 1
ATOM 674 N N . PHE A 1 83 ? 5.117 -16.822 -5.632 1.00 75.88 83 PHE A N 1
ATOM 675 C CA . PHE A 1 83 ? 6.031 -17.473 -4.696 1.00 75.88 83 PHE A CA 1
ATOM 676 C C . PHE A 1 83 ? 5.442 -18.833 -4.303 1.00 75.88 83 PHE A C 1
ATOM 678 O O . PHE A 1 83 ? 4.523 -18.911 -3.486 1.00 75.88 83 PHE A O 1
ATOM 685 N N . LYS A 1 84 ? 5.927 -19.893 -4.954 1.00 61.62 84 LYS A N 1
ATOM 686 C CA . LYS A 1 84 ? 5.465 -21.273 -4.772 1.00 61.62 84 LYS A CA 1
ATOM 687 C C . LYS A 1 84 ? 6.255 -21.996 -3.688 1.00 61.62 84 LYS A C 1
ATOM 689 O O . LYS A 1 84 ? 7.490 -21.804 -3.657 1.00 61.62 84 LYS A O 1
#

Secondary structure (DSSP, 8-state):
-HHHHHHHHHHHHHHHHHSPPHHHHHHHHHHHHHHHHHHHHHHHHHHHHH--GGG----GGGT-TTHHHHHHHHHHHHHHHH--

InterPro domains:
  IPR007925 Relaxosome protein TraM [PF05261] (1-84)

Mean predicted aligned error: 11.38 Å

pLDDT: mean 80.88, std 8.44, range [58.84, 93.56]